Protein AF-A0AAU6WSE9-F1 (afdb_monomer_lite)

InterPro domains:
  IPR024294 Protein of unknown function DUF3810 [PF12725] (6-153)

Radius of gyration: 23.63 Å; chains: 1; bounding box: 55×32×64 Å

Sequence (165 aa):
MISFFERFFEFQKKIHQSVFAWTPFSIGDLLYLLTGIFLLYYSMILFKKNKRHSSLLSILIGINIFYFLYQVFWGMLYFQVPIIKKLATQEEPTIEKAKILAQEYLEKCKKTRKLVKEDRNGIFIITDLQALQREILLQQTRLPKNISGKKFLKSTLLNPAFLKK

Structure (mmCIF, N/CA/C/O backbone):
data_AF-A0AAU6WSE9-F1
#
_entry.id   AF-A0AAU6WSE9-F1
#
loop_
_atom_site.group_PDB
_atom_site.id
_atom_site.type_symbol
_atom_site.label_atom_id
_atom_site.label_alt_id
_atom_site.label_comp_id
_atom_site.label_asym_id
_atom_site.label_entity_id
_atom_site.label_seq_id
_atom_site.pdbx_PDB_ins_code
_atom_site.Cartn_x
_atom_site.Cartn_y
_atom_site.Cartn_z
_atom_site.occupancy
_atom_site.B_iso_or_equiv
_atom_site.auth_seq_id
_atom_site.auth_comp_id
_atom_site.auth_asym_id
_atom_site.auth_atom_id
_atom_site.pdbx_PDB_model_num
ATOM 1 N N . MET A 1 1 ? 15.994 -4.731 18.581 1.00 56.62 1 MET A N 1
ATOM 2 C CA . MET A 1 1 ? 14.614 -4.196 18.659 1.00 56.62 1 MET A CA 1
ATOM 3 C C . MET A 1 1 ? 13.996 -4.006 17.268 1.00 56.62 1 MET A C 1
ATOM 5 O O . MET A 1 1 ? 12.936 -4.559 17.025 1.00 56.62 1 MET A O 1
ATOM 9 N N . ILE A 1 2 ? 14.673 -3.340 16.321 1.00 68.38 2 ILE A N 1
ATOM 10 C CA . ILE A 1 2 ? 14.160 -3.091 14.951 1.00 68.38 2 ILE A CA 1
ATOM 11 C C . ILE A 1 2 ? 13.952 -4.382 14.128 1.00 68.38 2 ILE A C 1
ATOM 13 O O . ILE A 1 2 ? 12.945 -4.526 13.441 1.00 68.38 2 ILE A O 1
ATOM 17 N N . SER A 1 3 ? 14.844 -5.370 14.265 1.00 78.75 3 SER A N 1
ATOM 18 C CA . SER A 1 3 ? 14.754 -6.655 13.546 1.00 78.75 3 SER A CA 1
ATOM 19 C C . SER A 1 3 ? 13.538 -7.509 13.926 1.00 78.75 3 SER A C 1
ATOM 21 O O . SER A 1 3 ? 13.076 -8.317 13.122 1.00 78.75 3 SER A O 1
ATOM 23 N N . PHE A 1 4 ? 13.004 -7.342 15.139 1.00 85.62 4 PHE A N 1
ATOM 24 C CA . PHE A 1 4 ? 11.784 -8.027 15.567 1.00 85.62 4 PHE A CA 1
ATOM 25 C C . PHE A 1 4 ? 10.570 -7.501 14.796 1.00 85.62 4 PHE A C 1
ATOM 27 O O . PHE A 1 4 ? 9.834 -8.292 14.210 1.00 85.62 4 PHE A O 1
ATOM 34 N N . PHE A 1 5 ? 10.405 -6.176 14.739 1.00 84.00 5 PHE A N 1
ATOM 35 C CA . PHE A 1 5 ? 9.303 -5.540 14.014 1.00 84.00 5 PHE A CA 1
ATOM 36 C C . PHE A 1 5 ? 9.360 -5.821 12.515 1.00 84.00 5 PHE A C 1
ATOM 38 O O . PHE A 1 5 ? 8.321 -6.057 11.907 1.00 84.00 5 PHE A O 1
ATOM 45 N N . GLU A 1 6 ? 10.556 -5.881 11.928 1.00 82.88 6 GLU A N 1
ATOM 46 C CA . GLU A 1 6 ? 10.721 -6.272 10.526 1.00 82.88 6 GLU A CA 1
ATOM 47 C C . GLU A 1 6 ? 10.252 -7.715 10.271 1.00 82.88 6 GLU A C 1
ATOM 49 O O . GLU A 1 6 ? 9.498 -7.976 9.330 1.00 82.88 6 GLU A O 1
ATOM 54 N N . ARG A 1 7 ? 10.645 -8.665 11.131 1.00 85.38 7 ARG A N 1
ATOM 55 C CA . ARG A 1 7 ? 10.200 -10.065 11.025 1.00 85.38 7 ARG A CA 1
ATOM 56 C C . ARG A 1 7 ? 8.695 -10.198 11.229 1.00 85.38 7 ARG A C 1
ATOM 58 O O . ARG A 1 7 ? 8.042 -10.926 10.482 1.00 85.38 7 ARG A O 1
ATOM 65 N N . PHE A 1 8 ? 8.152 -9.490 12.215 1.00 88.12 8 PHE A N 1
ATOM 66 C CA . PHE A 1 8 ? 6.719 -9.461 12.479 1.00 88.12 8 PHE A CA 1
ATOM 67 C C . PHE A 1 8 ? 5.948 -8.875 11.291 1.00 88.12 8 PHE A C 1
ATOM 69 O O . PHE A 1 8 ? 4.966 -9.472 10.859 1.00 88.12 8 PHE A O 1
ATOM 76 N N . PHE A 1 9 ? 6.436 -7.780 10.700 1.00 86.81 9 PHE A N 1
ATOM 77 C CA . PHE A 1 9 ? 5.864 -7.187 9.493 1.00 86.81 9 PHE A CA 1
ATOM 78 C C . PHE A 1 9 ? 5.826 -8.184 8.328 1.00 86.81 9 PHE A C 1
ATOM 80 O O . PHE A 1 9 ? 4.778 -8.381 7.717 1.00 86.81 9 PHE A O 1
ATOM 87 N N . GLU A 1 10 ? 6.937 -8.863 8.023 1.00 84.94 10 GLU A N 1
ATOM 88 C CA . GLU A 1 10 ? 6.959 -9.832 6.919 1.00 84.94 10 GLU A CA 1
ATOM 89 C C . GLU A 1 10 ? 6.068 -11.059 7.186 1.00 84.94 10 GLU A C 1
ATOM 91 O O . GLU A 1 10 ? 5.494 -11.618 6.248 1.00 84.94 10 GLU A O 1
ATOM 96 N N . PHE A 1 11 ? 5.898 -11.470 8.446 1.00 88.69 11 PHE A N 1
ATOM 97 C CA . PHE A 1 11 ? 4.935 -12.507 8.824 1.00 88.69 11 PHE A CA 1
ATOM 98 C C . PHE A 1 11 ? 3.484 -12.037 8.638 1.00 88.69 11 PHE A C 1
ATOM 100 O O . PHE A 1 11 ? 2.709 -12.680 7.928 1.00 88.69 11 PHE A O 1
ATOM 107 N N . GLN A 1 12 ? 3.136 -10.885 9.210 1.00 89.38 12 GLN A N 1
ATOM 108 C CA . GLN A 1 12 ? 1.806 -10.284 9.124 1.00 89.38 12 GLN A CA 1
ATOM 109 C C . GLN A 1 12 ? 1.397 -10.023 7.670 1.00 89.38 12 GLN A C 1
ATOM 111 O O . GLN A 1 12 ? 0.289 -10.364 7.264 1.00 89.38 12 GLN A O 1
ATOM 116 N N . LYS A 1 13 ? 2.314 -9.512 6.849 1.00 85.69 13 LYS A N 1
ATOM 117 C CA . LYS A 1 13 ? 2.117 -9.305 5.412 1.00 85.69 13 LYS A CA 1
ATOM 118 C C . LYS A 1 13 ? 1.786 -10.593 4.662 1.00 85.69 13 LYS A C 1
ATOM 120 O O . LYS A 1 13 ? 0.910 -10.568 3.803 1.00 85.69 13 LYS A O 1
ATOM 125 N N . LYS A 1 14 ? 2.444 -11.718 4.972 1.00 85.56 14 LYS A N 1
ATOM 126 C CA . LYS A 1 14 ? 2.116 -13.018 4.355 1.00 85.56 14 LYS A CA 1
ATOM 127 C C . LYS A 1 14 ? 0.694 -13.452 4.695 1.00 85.56 14 LYS A C 1
ATOM 129 O O . LYS A 1 14 ? -0.022 -13.898 3.803 1.00 85.56 14 LYS A O 1
ATOM 134 N N . ILE A 1 15 ? 0.278 -13.282 5.951 1.00 89.50 15 ILE A N 1
ATOM 135 C CA . ILE A 1 15 ? -1.092 -13.585 6.383 1.00 89.50 15 ILE A CA 1
ATOM 136 C C . ILE A 1 15 ? -2.085 -12.667 5.670 1.00 89.50 15 ILE A C 1
ATOM 138 O O . ILE A 1 15 ? -3.017 -13.161 5.045 1.00 89.50 15 ILE A O 1
ATOM 142 N N . HIS A 1 16 ? -1.853 -11.352 5.678 1.00 87.56 16 HIS A N 1
ATOM 143 C CA . HIS A 1 16 ? -2.707 -10.389 4.982 1.00 87.56 16 HIS A CA 1
ATOM 144 C C . HIS A 1 16 ? -2.864 -10.720 3.501 1.00 87.56 16 HIS A C 1
ATOM 146 O O . HIS A 1 16 ? -3.982 -10.761 3.003 1.00 87.56 16 HIS A O 1
ATOM 152 N N . GLN A 1 17 ? -1.771 -11.010 2.798 1.00 84.62 17 GLN A N 1
ATOM 153 C CA . GLN A 1 17 ? -1.843 -11.407 1.394 1.00 84.62 17 GLN A CA 1
ATOM 154 C C . GLN A 1 17 ? -2.613 -12.718 1.221 1.00 84.62 17 GLN A C 1
ATOM 156 O O . GLN A 1 17 ? -3.439 -12.819 0.324 1.00 84.62 17 GLN A O 1
ATOM 161 N N . SER A 1 18 ? -2.407 -13.708 2.089 1.00 85.38 18 SER A N 1
ATOM 162 C CA . SER A 1 18 ? -3.124 -14.981 1.988 1.00 85.38 18 SER A CA 1
ATOM 163 C C . SER A 1 18 ? -4.632 -14.839 2.210 1.00 85.38 18 SER A C 1
ATOM 165 O O . SER A 1 18 ? -5.401 -15.516 1.537 1.00 85.38 18 SER A O 1
ATOM 167 N N . VAL A 1 19 ? -5.057 -13.993 3.152 1.00 87.62 19 VAL A N 1
ATOM 168 C CA . VAL A 1 19 ? -6.473 -13.850 3.531 1.00 87.62 19 VAL A CA 1
ATOM 169 C C . VAL A 1 19 ? -7.196 -12.834 2.643 1.00 87.62 19 VAL A C 1
ATOM 171 O O . VAL A 1 19 ? -8.379 -13.004 2.362 1.00 87.62 19 VAL A O 1
ATOM 174 N N . PHE A 1 20 ? -6.504 -11.790 2.176 1.00 84.81 20 PHE A N 1
ATOM 175 C CA . PHE A 1 20 ? -7.125 -10.632 1.525 1.00 84.81 20 PHE A CA 1
ATOM 176 C C . PHE A 1 20 ? -6.751 -10.446 0.047 1.00 84.81 20 PHE A C 1
ATOM 178 O O . PHE A 1 20 ? -7.366 -9.624 -0.620 1.00 84.81 20 PHE A O 1
ATOM 185 N N . ALA A 1 21 ? -5.807 -11.203 -0.531 1.00 79.56 21 ALA A N 1
ATOM 186 C CA . ALA A 1 21 ? -5.450 -11.015 -1.950 1.00 79.56 21 ALA A CA 1
ATOM 187 C C . ALA A 1 21 ? -6.555 -11.420 -2.940 1.00 79.56 21 ALA A C 1
ATOM 189 O O . ALA A 1 21 ? -6.486 -11.048 -4.108 1.00 79.56 21 ALA A O 1
ATOM 190 N N . TRP A 1 22 ? -7.548 -12.197 -2.502 1.00 81.12 22 TRP A N 1
ATOM 191 C CA . TRP A 1 22 ? -8.679 -12.595 -3.343 1.00 81.12 22 TRP A CA 1
ATOM 192 C C . TRP A 1 22 ? -9.719 -11.481 -3.520 1.00 81.12 22 TRP A C 1
ATOM 194 O O . TRP A 1 22 ? -10.484 -11.515 -4.482 1.00 81.12 22 TRP A O 1
ATOM 204 N N . THR A 1 23 ? -9.758 -10.492 -2.619 1.00 82.19 23 THR A N 1
ATOM 205 C CA . THR A 1 23 ? -10.731 -9.401 -2.696 1.00 82.19 23 THR A CA 1
ATOM 206 C C . THR A 1 23 ? -10.216 -8.264 -3.578 1.00 82.19 23 THR A C 1
ATOM 208 O O . THR A 1 23 ? -9.065 -7.855 -3.434 1.00 82.19 23 THR A O 1
ATOM 211 N N . PRO A 1 24 ? -11.060 -7.682 -4.451 1.00 81.12 24 PRO A N 1
ATOM 212 C CA . PRO A 1 24 ? -10.652 -6.589 -5.334 1.00 81.12 24 PRO A CA 1
ATOM 213 C C . PRO A 1 24 ? -10.568 -5.224 -4.628 1.00 81.12 24 PRO A C 1
ATOM 215 O O . PRO A 1 24 ? -10.181 -4.243 -5.257 1.00 81.12 24 PRO A O 1
ATOM 218 N N . PHE A 1 25 ? -10.941 -5.146 -3.347 1.00 82.50 25 PHE A N 1
ATOM 219 C CA . PHE A 1 25 ? -10.950 -3.925 -2.541 1.00 82.50 25 PHE A CA 1
ATOM 220 C C . PHE A 1 25 ? -10.138 -4.099 -1.249 1.00 82.50 25 PHE A C 1
ATOM 222 O O . PHE A 1 25 ? -9.890 -5.217 -0.796 1.00 82.50 25 PHE A O 1
ATOM 229 N N . SER A 1 26 ? -9.722 -2.979 -0.653 1.00 86.94 26 SER A N 1
ATOM 230 C CA . SER A 1 26 ? -8.956 -2.947 0.597 1.00 86.94 26 SER A CA 1
ATOM 231 C C . SER A 1 26 ? -9.862 -3.198 1.805 1.00 86.94 26 SER A C 1
ATOM 233 O O . SER A 1 26 ? -10.761 -2.414 2.105 1.00 86.94 26 SER A O 1
ATOM 235 N N . ILE A 1 27 ? -9.609 -4.283 2.536 1.00 89.88 27 ILE A N 1
ATOM 236 C CA . ILE A 1 27 ? -10.362 -4.615 3.758 1.00 89.88 27 ILE A CA 1
ATOM 237 C C . ILE A 1 27 ? -10.037 -3.654 4.906 1.00 89.88 27 ILE A C 1
ATOM 239 O O . ILE A 1 27 ? -10.912 -3.364 5.719 1.00 89.88 27 ILE A O 1
ATOM 243 N N . GLY A 1 28 ? -8.821 -3.100 4.942 1.00 90.88 28 GLY A N 1
ATOM 244 C CA . GLY A 1 28 ? -8.461 -2.062 5.910 1.00 90.88 28 GLY A CA 1
ATOM 245 C C . GLY A 1 28 ? -9.366 -0.836 5.784 1.00 90.88 28 GLY A C 1
ATOM 246 O O . GLY A 1 28 ? -9.899 -0.370 6.786 1.00 90.88 28 GLY A O 1
ATOM 247 N N . ASP A 1 29 ? -9.631 -0.388 4.555 1.00 91.88 29 ASP A N 1
ATOM 248 C CA . ASP A 1 29 ? -10.473 0.788 4.302 1.00 91.88 29 ASP A CA 1
ATOM 249 C C . ASP A 1 29 ? -11.924 0.546 4.735 1.00 91.88 29 ASP A C 1
ATOM 251 O O . ASP A 1 29 ? -12.554 1.422 5.328 1.00 91.88 29 ASP A O 1
ATOM 255 N N . LEU A 1 30 ? -12.438 -0.670 4.516 1.00 93.94 30 LEU A N 1
ATOM 256 C CA . LEU A 1 30 ? -13.763 -1.067 4.993 1.00 93.94 30 LEU A CA 1
ATOM 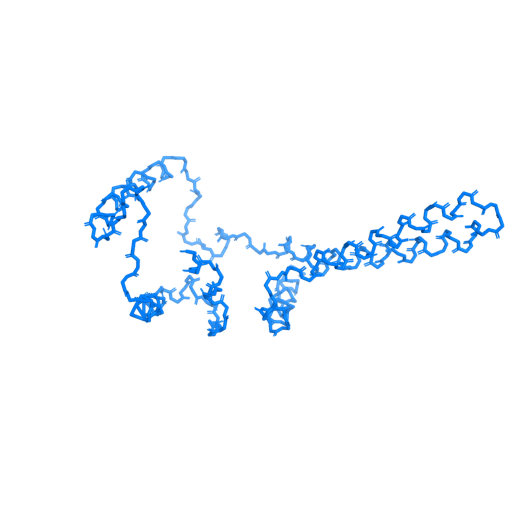257 C C . LEU A 1 30 ? -13.842 -1.041 6.527 1.00 93.94 30 LEU A C 1
ATOM 259 O O . LEU A 1 30 ? -14.802 -0.517 7.090 1.00 93.94 30 LEU A O 1
ATOM 263 N N . LEU A 1 31 ? -12.828 -1.574 7.213 1.00 94.62 31 LEU A N 1
ATOM 264 C CA . LEU A 1 31 ? -12.771 -1.573 8.676 1.00 94.62 31 LEU A CA 1
ATOM 265 C C . LEU A 1 31 ? -12.627 -0.153 9.244 1.00 94.62 31 LEU A C 1
ATOM 267 O O . LEU A 1 31 ? -13.262 0.169 10.254 1.00 94.62 31 LEU A O 1
ATOM 271 N N . TYR A 1 32 ? -11.855 0.715 8.586 1.00 94.00 32 TYR A N 1
ATOM 272 C CA . TYR A 1 32 ? -11.760 2.129 8.949 1.00 94.00 32 TYR A CA 1
ATOM 273 C C . TYR A 1 32 ? -13.090 2.853 8.776 1.00 94.00 32 TYR A C 1
ATOM 275 O O . TYR A 1 32 ? -13.486 3.600 9.669 1.00 94.00 32 TYR A O 1
ATOM 283 N N . LEU A 1 33 ? -13.811 2.590 7.684 1.00 95.88 33 LEU A N 1
ATOM 284 C CA . LEU A 1 33 ? -15.131 3.165 7.454 1.00 95.88 33 LEU A CA 1
ATOM 285 C C . LEU A 1 33 ? -16.130 2.723 8.531 1.00 95.88 33 LEU A C 1
ATOM 287 O O . LEU A 1 33 ? -16.802 3.565 9.122 1.00 95.88 33 LEU A O 1
ATOM 291 N N . LEU A 1 34 ? -16.192 1.423 8.836 1.00 96.44 34 LEU A N 1
ATOM 292 C CA . LEU A 1 34 ? -17.082 0.881 9.870 1.00 96.44 34 LEU A CA 1
ATOM 293 C C . LEU A 1 34 ? -16.784 1.478 11.251 1.00 96.44 34 LEU A C 1
ATOM 295 O O . LEU A 1 34 ? -17.699 1.909 11.954 1.00 96.44 34 LEU A O 1
ATOM 299 N N . THR A 1 35 ? -15.505 1.555 11.623 1.00 96.12 35 THR A N 1
ATOM 300 C CA . THR A 1 35 ? -15.096 2.122 12.916 1.00 96.12 35 THR A CA 1
ATOM 301 C C . THR A 1 35 ? -15.337 3.633 12.964 1.00 96.12 35 THR A C 1
ATOM 303 O O . THR A 1 35 ? -15.757 4.159 13.993 1.00 96.12 35 THR A O 1
ATOM 306 N N . GLY A 1 36 ? -15.154 4.335 11.843 1.00 95.88 36 GLY A N 1
ATOM 307 C CA . GLY A 1 36 ? -15.494 5.750 11.704 1.00 95.88 36 GLY A CA 1
ATOM 308 C C . GLY A 1 36 ? -16.990 6.014 11.885 1.00 95.88 36 GLY A C 1
ATOM 309 O O . GLY A 1 36 ? -17.364 6.889 12.662 1.00 95.88 36 GLY A O 1
ATOM 310 N N . ILE A 1 37 ? -17.855 5.218 11.245 1.00 96.75 37 ILE A N 1
ATOM 311 C CA . ILE A 1 37 ? -19.316 5.305 11.413 1.00 96.75 37 ILE A CA 1
ATOM 312 C C . ILE A 1 37 ? -19.708 5.042 12.871 1.00 96.75 37 ILE A C 1
ATOM 314 O O . ILE A 1 37 ? -20.506 5.792 13.433 1.00 96.75 37 ILE A O 1
ATOM 318 N N . PHE A 1 38 ? -19.122 4.022 13.503 1.00 96.06 38 PHE A N 1
ATOM 319 C CA . PHE A 1 38 ? -19.336 3.729 14.921 1.00 96.06 38 PHE A CA 1
ATOM 320 C C . PHE A 1 38 ? -18.973 4.935 15.802 1.00 96.06 38 PHE A C 1
ATOM 322 O O . PHE A 1 38 ? -19.788 5.383 16.609 1.00 96.06 38 PHE A O 1
ATOM 329 N N . LEU A 1 39 ? -17.786 5.517 15.614 1.00 95.88 39 LEU A N 1
ATOM 330 C CA . LEU A 1 39 ? -17.343 6.686 16.375 1.00 95.88 39 LEU A CA 1
ATOM 331 C C . LEU A 1 39 ? -18.251 7.901 16.154 1.00 95.88 39 LEU A C 1
ATOM 333 O O . LEU A 1 39 ? -18.613 8.573 17.120 1.00 95.88 39 LEU A O 1
ATOM 337 N N . LEU A 1 40 ? -18.672 8.156 14.913 1.00 95.88 40 LEU A N 1
ATOM 338 C CA . LEU A 1 40 ? -19.602 9.239 14.591 1.00 95.88 40 LEU A CA 1
ATOM 339 C C . LEU A 1 40 ? -20.964 9.037 15.261 1.00 95.88 40 LEU A C 1
ATOM 341 O O . LEU A 1 40 ? -21.501 9.971 15.854 1.00 95.88 40 LEU A O 1
ATOM 345 N N . TYR A 1 41 ? -21.504 7.819 15.222 1.00 94.81 41 TYR A N 1
ATOM 346 C CA . TYR A 1 41 ? -22.775 7.482 15.857 1.00 94.81 41 TYR A CA 1
ATOM 347 C C . TYR A 1 41 ? -22.746 7.744 17.368 1.00 94.81 41 TYR A C 1
ATOM 349 O O . TYR A 1 41 ? -23.608 8.452 17.895 1.00 94.81 41 TYR A O 1
ATOM 357 N N . TYR A 1 42 ? -21.728 7.244 18.075 1.00 93.25 42 TYR A N 1
ATOM 358 C CA . TYR A 1 42 ? -21.615 7.474 19.517 1.00 93.25 42 TYR A CA 1
ATOM 359 C C . TYR A 1 42 ? -21.261 8.923 19.860 1.00 93.25 42 TYR A C 1
ATOM 361 O O . TYR A 1 42 ? -21.719 9.418 20.889 1.00 93.25 42 TYR A O 1
ATOM 369 N N . SER A 1 43 ? -20.537 9.631 18.990 1.00 92.38 43 SER A N 1
ATOM 370 C CA . SER A 1 43 ? -20.302 11.072 19.126 1.00 92.38 43 SER A CA 1
ATOM 371 C C . SER A 1 43 ? -21.612 11.866 19.061 1.00 92.38 43 SER A C 1
ATOM 373 O O . SER A 1 43 ? -21.852 12.736 19.893 1.00 92.38 43 SER A O 1
ATOM 375 N N . MET A 1 44 ? -22.539 11.508 18.166 1.00 92.38 44 MET A N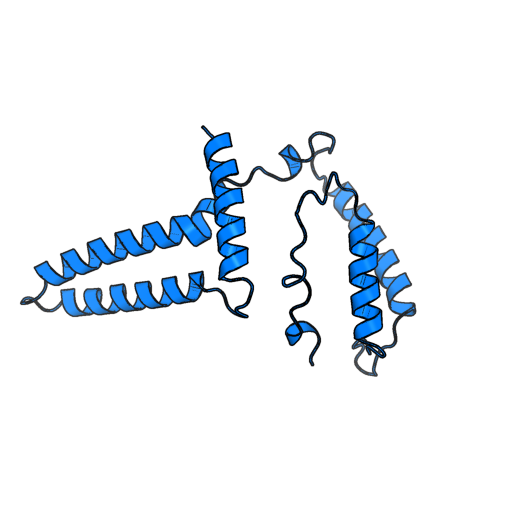 1
ATOM 376 C CA . MET A 1 44 ? -23.870 12.130 18.131 1.00 92.38 44 MET A CA 1
ATOM 377 C C . MET A 1 44 ? -24.699 11.814 19.388 1.00 92.38 44 MET A C 1
ATOM 379 O O . MET A 1 44 ? -25.402 12.681 19.911 1.00 92.38 44 MET A O 1
ATOM 383 N N . ILE A 1 45 ? -24.614 10.587 19.913 1.00 90.50 45 ILE A N 1
ATOM 384 C CA . ILE A 1 45 ? -25.346 10.184 21.129 1.00 90.50 45 ILE A CA 1
ATOM 385 C C . ILE A 1 45 ? -24.749 10.813 22.387 1.00 90.50 45 ILE A C 1
ATOM 387 O O . ILE A 1 45 ? -25.480 11.047 23.350 1.00 90.50 45 ILE A O 1
ATOM 391 N N . LEU A 1 46 ? -23.463 11.162 22.369 1.00 89.25 46 LEU A N 1
ATOM 392 C CA . LEU A 1 46 ? -22.780 11.814 23.480 1.00 89.25 46 LEU A CA 1
ATOM 393 C C . LEU A 1 46 ? -23.473 13.113 23.922 1.00 89.25 46 LEU A C 1
ATOM 395 O O . LEU A 1 46 ? -23.509 13.414 25.117 1.00 89.25 46 LEU A O 1
ATOM 399 N N . PHE A 1 47 ? -24.074 13.846 22.981 1.00 86.88 47 PHE A N 1
ATOM 400 C CA . PHE A 1 47 ? -24.820 15.075 23.260 1.00 86.88 47 PHE A CA 1
ATOM 401 C C . PHE A 1 47 ? -26.143 14.834 24.010 1.00 86.88 47 PHE A C 1
ATOM 403 O O . PHE A 1 47 ? -26.696 15.760 24.606 1.00 86.88 47 PHE A O 1
ATOM 410 N N . LYS A 1 48 ? -26.652 13.594 24.058 1.00 86.62 48 LYS A N 1
ATOM 411 C CA . LYS A 1 48 ? -27.832 13.234 24.857 1.00 86.62 48 LYS A CA 1
ATOM 412 C C . LYS A 1 48 ? -27.419 12.987 26.311 1.00 86.62 48 LYS A C 1
ATOM 414 O O . LYS A 1 48 ? -26.824 11.956 26.629 1.00 86.62 48 LYS A O 1
ATOM 419 N N . LYS A 1 49 ? -27.808 13.897 27.219 1.00 77.88 49 LYS A N 1
ATOM 420 C CA . LYS A 1 49 ? -27.450 13.869 28.657 1.00 77.88 49 LYS A CA 1
ATOM 421 C C . LYS A 1 49 ? -27.631 12.493 29.320 1.00 77.88 49 LYS A C 1
ATOM 423 O O . LYS A 1 49 ? -26.731 12.051 30.026 1.00 77.88 49 LYS A O 1
ATOM 428 N N . ASN A 1 50 ? -28.716 11.776 29.018 1.00 82.81 50 ASN A N 1
ATOM 429 C CA . ASN A 1 50 ? -29.032 10.482 29.645 1.00 82.81 50 ASN A CA 1
ATOM 430 C C . ASN A 1 50 ? -28.105 9.326 29.228 1.00 82.81 50 ASN A C 1
ATOM 432 O O . ASN A 1 50 ? -28.088 8.295 29.889 1.00 82.81 50 ASN A O 1
ATOM 436 N N . LYS A 1 51 ? -27.343 9.464 28.133 1.00 85.19 51 LYS A N 1
ATOM 437 C CA . LYS A 1 51 ? -26.450 8.409 27.618 1.00 85.19 51 LYS A CA 1
ATOM 438 C C . LYS A 1 51 ? -24.981 8.829 27.565 1.00 85.19 51 LYS A C 1
ATOM 440 O O . LYS A 1 51 ? -24.161 8.096 27.012 1.00 85.19 51 LYS A O 1
ATOM 445 N N . ARG A 1 52 ? -24.625 9.977 28.153 1.00 85.25 52 ARG A N 1
ATOM 446 C CA . ARG A 1 52 ? -23.288 10.576 28.032 1.00 85.25 52 ARG A CA 1
ATOM 447 C C . ARG A 1 52 ? -22.173 9.647 28.519 1.00 85.25 52 ARG A C 1
ATOM 449 O O . ARG A 1 52 ? -21.232 9.405 27.775 1.00 85.25 52 ARG A O 1
ATOM 456 N N . HIS A 1 53 ? -22.299 9.083 29.721 1.00 88.00 53 HIS A N 1
ATOM 457 C CA . HIS A 1 53 ? -21.266 8.211 30.298 1.00 88.00 53 HIS A CA 1
ATOM 458 C C . HIS A 1 53 ? -21.043 6.938 29.466 1.00 88.00 53 HIS A C 1
ATOM 460 O O . HIS A 1 53 ? -19.916 6.621 29.097 1.00 88.00 53 HIS A O 1
ATOM 466 N N . SER A 1 54 ? -22.128 6.248 29.097 1.00 89.88 54 SER A N 1
ATOM 467 C CA . SER A 1 54 ? -22.047 5.061 28.238 1.00 89.88 54 SER A CA 1
ATOM 468 C C . SER A 1 54 ? -21.450 5.387 26.869 1.00 89.88 54 SER A C 1
ATOM 470 O O . SER A 1 54 ? -20.661 4.603 26.356 1.00 89.88 54 SER A O 1
ATOM 472 N N . SER A 1 55 ? -21.793 6.541 26.290 1.00 90.56 55 SER A N 1
ATOM 473 C CA . SER A 1 55 ? -21.281 6.948 24.976 1.00 90.56 55 SER A CA 1
ATOM 474 C C . SER A 1 55 ? -19.794 7.289 25.022 1.00 90.56 55 SER A C 1
ATOM 476 O O . SER A 1 55 ? -19.072 6.916 24.106 1.00 90.56 55 SER A O 1
ATOM 478 N N . LEU A 1 56 ? -19.312 7.927 26.097 1.00 93.00 56 LEU A N 1
ATOM 479 C CA . LEU A 1 56 ? -17.879 8.179 26.296 1.00 93.00 56 LEU A CA 1
ATOM 480 C C . LEU A 1 56 ? -17.074 6.881 26.351 1.00 93.00 56 LEU A C 1
ATOM 482 O O . LEU A 1 56 ? -16.051 6.777 25.678 1.00 93.00 56 LEU A O 1
ATOM 486 N N . LEU A 1 57 ? -17.547 5.886 27.108 1.00 94.00 57 LEU A N 1
ATOM 487 C CA . LEU A 1 57 ? -16.892 4.579 27.173 1.00 94.00 57 LEU A CA 1
ATOM 488 C C . LEU A 1 57 ? -16.870 3.898 25.801 1.00 94.00 57 LEU A C 1
ATOM 490 O O . LEU A 1 57 ? -15.820 3.421 25.376 1.00 94.00 57 LEU A O 1
ATOM 494 N N . SER A 1 58 ? -17.990 3.908 25.072 1.00 94.19 58 SER A N 1
ATOM 495 C CA . SER A 1 58 ? -18.051 3.356 23.715 1.00 94.19 58 SER A CA 1
ATOM 496 C C . SER A 1 58 ? -17.096 4.066 22.754 1.00 94.19 58 SER A C 1
ATOM 498 O O . SER A 1 58 ? -16.409 3.395 21.991 1.00 94.19 58 SER A O 1
ATOM 500 N N . ILE A 1 59 ? -16.990 5.398 22.815 1.00 95.00 59 ILE A N 1
ATOM 501 C CA . ILE A 1 59 ? -16.034 6.169 22.006 1.00 95.00 59 ILE A CA 1
ATOM 502 C C . ILE A 1 59 ? -14.597 5.782 22.357 1.00 95.00 59 ILE A C 1
ATOM 504 O O . ILE A 1 59 ? -13.806 5.534 21.454 1.00 95.00 59 ILE A O 1
ATOM 508 N N . LEU A 1 60 ? -14.255 5.685 23.644 1.00 96.06 60 LEU A N 1
ATOM 509 C CA . LEU A 1 60 ? -12.904 5.321 24.077 1.00 96.06 60 LEU A CA 1
ATOM 510 C C . LEU A 1 60 ? -12.515 3.914 23.597 1.00 96.06 60 LEU A C 1
ATOM 512 O O . LEU A 1 60 ? -11.399 3.707 23.117 1.00 96.06 60 LEU A O 1
ATOM 516 N N . ILE A 1 61 ? -13.448 2.962 23.669 1.00 95.62 61 ILE A N 1
ATOM 517 C CA . ILE A 1 61 ? -13.277 1.615 23.111 1.00 95.62 61 ILE A CA 1
ATOM 518 C C . ILE A 1 61 ? -13.089 1.698 21.592 1.00 95.62 61 ILE A C 1
ATOM 520 O O . ILE A 1 61 ? -12.143 1.125 21.058 1.00 95.62 61 ILE A O 1
ATOM 524 N N . GLY A 1 62 ? -13.939 2.460 20.899 1.00 96.25 62 GLY A N 1
ATOM 525 C CA . GLY A 1 62 ? -13.853 2.656 19.454 1.00 96.25 62 GLY A CA 1
ATOM 526 C C . GLY A 1 62 ? -12.522 3.266 19.011 1.00 96.25 62 GLY A C 1
ATOM 527 O O . GLY A 1 62 ? -11.953 2.814 18.025 1.00 96.25 62 GLY A O 1
ATOM 528 N N . ILE A 1 63 ? -11.982 4.234 19.758 1.00 97.06 63 ILE A N 1
ATOM 529 C CA . ILE A 1 63 ? -10.673 4.846 19.487 1.00 97.06 63 ILE A CA 1
ATOM 530 C C . ILE A 1 63 ? -9.553 3.817 19.649 1.00 97.06 63 ILE A C 1
ATOM 532 O O . ILE A 1 63 ? -8.660 3.761 18.808 1.00 97.06 63 ILE A O 1
ATOM 536 N N . ASN A 1 64 ? -9.600 2.974 20.684 1.00 97.00 64 ASN A N 1
ATOM 537 C CA . ASN A 1 64 ? -8.611 1.908 20.869 1.00 97.00 64 ASN A CA 1
ATOM 538 C C . ASN A 1 64 ? -8.668 0.875 19.738 1.00 97.00 64 ASN A C 1
ATOM 540 O O . ASN A 1 64 ? -7.627 0.474 19.220 1.00 97.00 64 ASN A O 1
ATOM 544 N N . ILE A 1 65 ? -9.874 0.485 19.314 1.00 96.44 65 ILE A N 1
ATOM 545 C CA . ILE A 1 65 ? -10.063 -0.406 18.163 1.00 96.44 65 ILE A CA 1
ATOM 546 C C . ILE A 1 65 ? -9.524 0.256 16.892 1.00 96.44 65 ILE A C 1
ATOM 548 O O . ILE A 1 65 ? -8.769 -0.372 16.152 1.00 96.44 65 ILE A O 1
ATOM 552 N N . PHE A 1 66 ? -9.856 1.527 16.654 1.00 96.62 66 PHE A N 1
ATOM 553 C CA . PHE A 1 66 ? -9.366 2.282 15.505 1.00 96.62 66 PHE A CA 1
ATOM 554 C C . PHE A 1 66 ? -7.838 2.358 15.493 1.00 96.62 66 PHE A C 1
ATOM 556 O O . PHE A 1 66 ? -7.222 2.084 14.469 1.00 96.62 66 PHE A O 1
ATOM 563 N N . TYR A 1 67 ? -7.221 2.674 16.632 1.00 95.25 67 TYR A N 1
ATOM 564 C CA . TYR A 1 67 ? -5.770 2.724 16.781 1.00 95.25 67 TYR A CA 1
ATOM 565 C C . TYR A 1 67 ? -5.122 1.361 16.513 1.00 95.25 67 TYR A C 1
ATOM 567 O O . TYR A 1 67 ? -4.130 1.278 15.792 1.00 95.25 67 TYR A O 1
ATOM 575 N N . PHE A 1 68 ? -5.704 0.279 17.035 1.00 95.31 68 PHE A N 1
ATOM 576 C CA . PHE A 1 68 ? -5.224 -1.075 16.779 1.00 95.31 68 PHE A CA 1
ATOM 577 C C . PHE A 1 68 ? -5.308 -1.443 15.291 1.00 95.31 68 PHE A C 1
ATOM 579 O O . PHE A 1 68 ? -4.325 -1.910 14.714 1.00 95.31 68 PHE A O 1
ATOM 586 N N . LEU A 1 69 ? -6.453 -1.186 14.649 1.00 94.62 69 LEU A N 1
ATOM 587 C CA . LEU A 1 69 ? -6.632 -1.393 13.211 1.00 94.62 69 LEU A CA 1
ATOM 588 C C . LEU A 1 69 ? -5.628 -0.567 12.414 1.00 94.62 69 LEU A C 1
ATOM 590 O O . LEU A 1 69 ? -4.956 -1.102 11.533 1.00 94.62 69 LEU A O 1
ATOM 594 N N . TYR A 1 70 ? -5.483 0.710 12.766 1.00 94.19 70 TYR A N 1
ATOM 595 C CA . TYR A 1 70 ? -4.518 1.601 12.144 1.00 94.19 70 TYR A CA 1
ATOM 596 C C . TYR A 1 70 ? -3.116 1.017 12.228 1.00 94.19 70 TYR A C 1
ATOM 598 O O . TYR A 1 70 ? -2.437 0.912 11.211 1.00 94.19 70 TYR A O 1
ATOM 606 N N . GLN A 1 71 ? -2.703 0.559 13.409 1.00 91.38 71 GLN A N 1
ATOM 607 C CA . GLN A 1 71 ? -1.385 -0.022 13.599 1.00 91.38 71 GLN A CA 1
ATOM 608 C C . GLN A 1 71 ? -1.183 -1.264 12.724 1.00 91.38 71 GLN A C 1
ATOM 610 O O . GLN A 1 71 ? -0.170 -1.354 12.037 1.00 91.38 71 GLN A O 1
ATOM 615 N N . VAL A 1 72 ? -2.141 -2.196 12.701 1.00 89.88 72 VAL A N 1
ATOM 616 C CA . VAL A 1 72 ? -2.030 -3.464 11.958 1.00 89.88 72 VAL A CA 1
ATOM 617 C C . VAL A 1 72 ? -2.042 -3.257 10.440 1.00 89.88 72 VAL A C 1
ATOM 619 O O . VAL A 1 72 ? -1.244 -3.876 9.731 1.00 89.88 72 VAL A O 1
ATOM 622 N N . PHE A 1 73 ? -2.933 -2.413 9.919 1.00 88.94 73 PHE A N 1
ATOM 623 C CA . PHE A 1 73 ? -3.102 -2.232 8.474 1.00 88.94 73 PHE A CA 1
ATOM 624 C C . PHE A 1 73 ? -2.158 -1.180 7.885 1.00 88.94 73 PHE A C 1
ATOM 626 O O . PHE A 1 73 ? -1.681 -1.365 6.767 1.00 88.94 73 PHE A O 1
ATOM 633 N N . TRP A 1 74 ? -1.861 -0.111 8.625 1.00 88.62 74 TRP A N 1
ATOM 634 C CA . TRP A 1 74 ? -1.056 1.019 8.152 1.00 88.62 74 TRP A CA 1
ATOM 635 C C . TRP A 1 74 ? 0.227 1.233 8.954 1.00 88.62 74 TRP A C 1
ATOM 637 O O . TRP A 1 74 ? 1.304 1.307 8.369 1.00 88.62 74 TRP A O 1
ATOM 647 N N . GLY A 1 75 ? 0.149 1.301 10.283 1.00 89.31 75 GLY A N 1
ATOM 648 C CA . GLY A 1 75 ? 1.276 1.641 11.157 1.00 89.31 75 GLY A CA 1
ATOM 649 C C . GLY A 1 75 ? 2.471 0.698 11.008 1.00 89.31 75 GLY A C 1
ATOM 650 O O . GLY A 1 75 ? 3.624 1.121 11.081 1.00 89.31 75 GLY A O 1
ATOM 651 N N . MET A 1 76 ? 2.217 -0.572 10.695 1.00 85.19 76 MET A N 1
ATOM 652 C CA . MET A 1 76 ? 3.270 -1.549 10.449 1.00 85.19 76 MET A CA 1
ATOM 653 C C . MET A 1 76 ? 4.146 -1.227 9.216 1.00 85.19 76 MET A C 1
ATOM 655 O O . MET A 1 76 ? 5.287 -1.686 9.146 1.00 85.19 76 MET A O 1
ATOM 659 N N . LEU A 1 77 ? 3.668 -0.400 8.275 1.00 85.50 77 LEU A N 1
ATOM 660 C CA . LEU A 1 77 ? 4.420 0.029 7.090 1.00 85.50 77 LEU A CA 1
ATOM 661 C C . LEU A 1 77 ? 5.684 0.827 7.451 1.00 85.50 77 LEU A C 1
ATOM 663 O O . LEU A 1 77 ? 6.702 0.699 6.772 1.00 85.50 77 LEU A O 1
ATOM 667 N N . TYR A 1 78 ? 5.648 1.594 8.543 1.00 85.00 78 TYR A N 1
ATOM 668 C CA . TYR A 1 78 ? 6.763 2.442 8.979 1.00 85.00 78 TYR A CA 1
ATOM 669 C C . TYR A 1 78 ? 7.970 1.655 9.506 1.00 85.00 78 TYR A C 1
ATOM 671 O O . TYR A 1 78 ? 9.064 2.204 9.608 1.00 85.00 78 TYR A O 1
ATOM 679 N N . PHE A 1 79 ? 7.806 0.362 9.799 1.00 81.31 79 PHE A N 1
ATOM 680 C CA . PHE A 1 79 ? 8.909 -0.506 10.219 1.00 81.31 79 PHE A CA 1
ATOM 681 C C . PHE A 1 79 ? 9.648 -1.152 9.040 1.00 81.31 79 PHE A C 1
ATOM 683 O O . PHE A 1 79 ? 10.586 -1.923 9.251 1.00 81.31 79 PHE A O 1
ATOM 690 N N . GLN A 1 80 ? 9.253 -0.864 7.795 1.00 81.00 80 GLN A N 1
ATOM 691 C CA . GLN A 1 80 ? 9.988 -1.347 6.634 1.00 81.00 80 GLN A CA 1
ATOM 692 C C . GLN A 1 80 ? 11.362 -0.689 6.543 1.00 81.00 80 GLN A C 1
ATOM 694 O O . GLN A 1 80 ? 11.498 0.533 6.518 1.00 81.00 80 GLN A O 1
ATOM 699 N N . VAL A 1 81 ? 12.394 -1.520 6.407 1.00 78.81 81 VAL A N 1
ATOM 700 C CA . VAL A 1 81 ? 13.746 -1.028 6.152 1.00 78.81 81 VAL A CA 1
ATOM 701 C C . VAL A 1 81 ? 13.782 -0.301 4.797 1.00 78.81 81 VAL A C 1
ATOM 703 O O . VAL A 1 81 ? 13.351 -0.887 3.794 1.00 78.81 81 VAL A O 1
ATOM 706 N N . PRO A 1 82 ? 14.308 0.941 4.743 1.00 81.44 82 PRO A N 1
ATOM 707 C CA . PRO A 1 82 ? 14.480 1.687 3.502 1.00 81.44 82 PRO A CA 1
ATOM 708 C C . PRO A 1 82 ? 15.201 0.861 2.438 1.00 81.44 82 PRO A C 1
ATOM 710 O O . PRO A 1 82 ? 16.179 0.173 2.735 1.00 81.44 82 PRO A O 1
ATOM 713 N N . ILE A 1 83 ? 14.750 0.959 1.187 1.00 79.19 83 ILE A N 1
ATOM 714 C CA . ILE A 1 83 ? 15.287 0.160 0.073 1.00 79.19 83 ILE A CA 1
ATOM 715 C C . ILE A 1 83 ? 16.799 0.361 -0.086 1.00 79.19 83 ILE A C 1
ATOM 717 O O . ILE A 1 83 ? 17.510 -0.607 -0.329 1.00 79.19 83 ILE A O 1
ATOM 721 N N . ILE A 1 84 ? 17.307 1.574 0.142 1.00 81.62 84 ILE A N 1
ATOM 722 C CA . ILE A 1 84 ? 18.743 1.864 0.060 1.00 81.62 84 ILE A CA 1
ATOM 723 C C . ILE A 1 84 ? 19.574 1.059 1.070 1.00 81.62 84 ILE A C 1
ATOM 725 O O . ILE A 1 84 ? 20.641 0.563 0.737 1.00 81.62 84 ILE A O 1
ATOM 729 N N . LYS A 1 85 ? 19.038 0.810 2.273 1.00 78.56 85 LYS A N 1
ATOM 730 C CA . LYS A 1 85 ? 19.687 -0.054 3.273 1.00 78.56 85 LYS A CA 1
ATOM 731 C C . LYS A 1 85 ? 19.617 -1.534 2.888 1.00 78.56 85 LYS A C 1
ATOM 733 O O . LYS A 1 85 ? 20.470 -2.311 3.300 1.00 78.56 85 LYS A O 1
ATOM 738 N N . LYS A 1 86 ? 18.607 -1.929 2.102 1.00 75.06 86 LYS A N 1
ATOM 739 C CA . LYS A 1 86 ? 18.496 -3.285 1.535 1.00 75.06 86 LYS A CA 1
ATOM 740 C C . LYS A 1 86 ? 19.436 -3.492 0.344 1.00 75.06 86 LYS A C 1
ATOM 742 O O . LYS A 1 86 ? 19.836 -4.620 0.079 1.00 75.06 86 LYS A O 1
ATOM 747 N N . LEU A 1 87 ? 19.791 -2.418 -0.357 1.00 77.44 87 LEU A N 1
ATOM 748 C CA . LEU A 1 87 ? 20.689 -2.404 -1.506 1.00 77.44 87 LEU A CA 1
A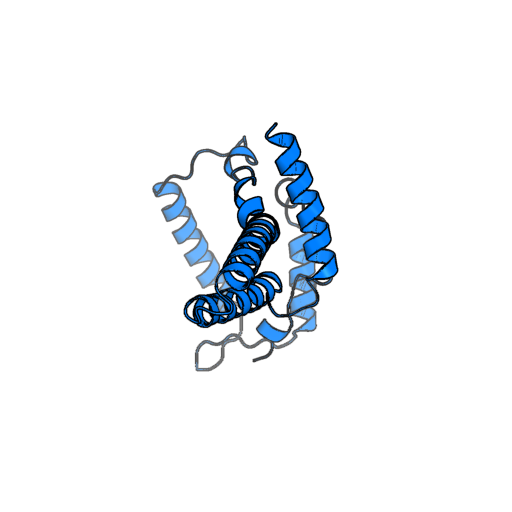TOM 749 C C . LEU A 1 87 ? 22.039 -1.795 -1.110 1.00 77.44 87 LEU A C 1
ATOM 751 O O . LEU A 1 87 ? 22.448 -0.787 -1.670 1.00 77.44 87 LEU A O 1
ATOM 755 N N . ALA A 1 88 ? 22.733 -2.412 -0.150 1.00 67.25 88 ALA A N 1
ATOM 756 C CA . ALA A 1 88 ? 23.945 -1.857 0.469 1.00 67.25 88 ALA A CA 1
ATOM 757 C C . ALA A 1 88 ? 25.091 -1.510 -0.510 1.00 67.25 88 ALA A C 1
ATOM 759 O O . ALA A 1 88 ? 25.997 -0.769 -0.151 1.00 67.25 88 ALA A O 1
ATOM 760 N N . THR A 1 89 ? 25.064 -2.036 -1.738 1.00 72.56 89 THR A N 1
ATOM 761 C CA . THR A 1 89 ? 26.049 -1.754 -2.799 1.00 72.56 89 THR A CA 1
ATOM 762 C C . THR A 1 89 ? 25.674 -0.544 -3.669 1.00 72.56 89 THR A C 1
ATOM 764 O O . THR A 1 89 ? 26.431 -0.181 -4.562 1.00 72.56 89 THR A O 1
ATOM 767 N N . GLN A 1 90 ? 24.495 0.055 -3.481 1.00 75.88 90 GLN A N 1
ATOM 768 C CA . GLN A 1 90 ? 23.992 1.140 -4.325 1.00 75.88 90 GLN A CA 1
ATOM 769 C C . GLN A 1 90 ? 24.241 2.502 -3.677 1.00 75.88 90 GLN A C 1
ATOM 771 O O . GLN A 1 90 ? 23.968 2.705 -2.496 1.00 75.88 90 GLN A O 1
ATOM 776 N N . GLU A 1 91 ? 24.734 3.438 -4.481 1.00 81.31 91 GLU A N 1
ATOM 777 C CA . GLU A 1 91 ? 24.908 4.834 -4.084 1.00 81.31 91 GLU A CA 1
ATOM 778 C C . GLU A 1 91 ? 23.560 5.539 -3.887 1.00 81.31 91 GLU A C 1
ATOM 780 O O . GLU A 1 91 ? 22.524 5.115 -4.413 1.00 81.31 91 GLU A O 1
ATOM 785 N N . GLU A 1 92 ? 23.580 6.657 -3.159 1.00 83.94 92 GLU A N 1
ATOM 786 C CA . GLU A 1 92 ? 22.400 7.502 -3.004 1.00 83.94 92 GLU A CA 1
ATOM 787 C C . GLU A 1 92 ? 21.876 7.998 -4.364 1.00 83.94 92 GLU A C 1
ATOM 789 O O . GLU A 1 92 ? 22.656 8.304 -5.276 1.00 83.94 92 GLU A O 1
ATOM 794 N N . PRO A 1 93 ? 20.543 8.058 -4.543 1.00 84.31 93 PRO A N 1
ATOM 795 C CA . PRO A 1 93 ? 19.953 8.489 -5.799 1.00 84.31 93 PRO A CA 1
ATOM 796 C C . PRO A 1 93 ? 20.243 9.974 -6.039 1.00 84.31 93 PRO A C 1
ATOM 798 O O . PRO A 1 93 ? 19.783 10.837 -5.295 1.00 84.31 93 PRO A O 1
ATOM 801 N N . THR A 1 94 ? 20.968 10.279 -7.116 1.00 93.25 94 THR A N 1
ATOM 802 C CA . THR A 1 94 ? 21.228 11.657 -7.548 1.00 93.25 94 THR A CA 1
ATOM 803 C C . THR A 1 94 ? 20.262 12.086 -8.649 1.00 93.25 94 THR A C 1
ATOM 805 O O . THR A 1 94 ? 19.793 11.277 -9.457 1.00 93.25 94 THR A O 1
ATOM 808 N N . ILE A 1 95 ? 19.987 13.391 -8.719 1.00 94.81 95 ILE A N 1
ATOM 809 C CA . ILE A 1 95 ? 19.117 13.974 -9.752 1.00 94.81 95 ILE A CA 1
ATOM 810 C C . ILE A 1 95 ? 19.678 13.729 -11.160 1.00 94.81 95 ILE A C 1
ATOM 812 O O . ILE A 1 95 ? 18.920 13.479 -12.093 1.00 94.81 95 ILE A O 1
ATOM 816 N N . GLU A 1 96 ? 21.000 13.760 -11.323 1.00 94.88 96 GLU A N 1
ATOM 817 C CA . GLU A 1 96 ? 21.656 13.505 -12.609 1.00 94.88 96 GLU A CA 1
ATOM 818 C C . GLU A 1 96 ? 21.429 12.071 -13.093 1.00 94.88 96 GLU A C 1
ATOM 820 O O . GLU A 1 96 ? 20.979 11.868 -14.222 1.00 94.88 96 GLU A O 1
ATOM 825 N N . LYS A 1 97 ? 21.631 11.073 -12.220 1.00 92.19 97 LYS A N 1
ATOM 826 C CA . LYS A 1 97 ? 21.339 9.667 -12.540 1.00 92.19 97 LYS A CA 1
ATOM 827 C C . LYS A 1 97 ? 19.863 9.466 -12.870 1.00 92.19 97 LYS A C 1
ATOM 829 O O . LYS A 1 97 ? 19.544 8.758 -13.822 1.00 92.19 97 LYS A O 1
ATOM 834 N N . ALA A 1 98 ? 18.964 10.119 -12.131 1.00 93.75 98 ALA A N 1
ATOM 835 C CA . ALA A 1 98 ? 17.533 10.066 -12.411 1.00 93.75 98 ALA A CA 1
ATOM 836 C C . ALA A 1 98 ? 17.194 10.632 -13.802 1.00 93.75 98 ALA A C 1
ATOM 838 O O . ALA A 1 98 ? 16.402 10.025 -14.519 1.00 93.75 98 ALA A O 1
ATOM 839 N N . LYS A 1 99 ? 17.820 11.744 -14.217 1.00 96.94 99 LYS A N 1
ATOM 840 C CA . LYS A 1 99 ? 17.641 12.326 -15.561 1.00 96.94 99 LYS A CA 1
ATOM 841 C C . LYS A 1 99 ? 18.140 11.393 -16.664 1.00 96.94 99 LYS A C 1
ATOM 843 O O . LYS A 1 99 ? 17.415 11.170 -17.630 1.00 96.94 99 LYS A O 1
ATOM 848 N N . ILE A 1 100 ? 19.333 10.818 -16.498 1.00 96.69 100 ILE A N 1
ATOM 849 C CA . ILE A 1 100 ? 19.911 9.868 -17.461 1.00 96.69 100 ILE A CA 1
ATOM 850 C C . ILE A 1 100 ? 18.991 8.653 -17.618 1.00 96.69 100 ILE A C 1
ATOM 852 O O . ILE A 1 100 ? 18.610 8.306 -18.735 1.00 96.69 100 ILE A O 1
ATOM 856 N N . LEU A 1 101 ? 18.564 8.055 -16.502 1.00 95.81 101 LEU A N 1
ATOM 857 C CA . LEU A 1 101 ? 17.649 6.913 -16.514 1.00 95.81 101 LEU A CA 1
ATOM 858 C C . LEU A 1 101 ? 16.293 7.267 -17.127 1.00 95.81 101 LEU A C 1
ATOM 860 O O . LEU A 1 101 ? 15.749 6.480 -17.895 1.00 95.81 101 LEU A O 1
ATOM 864 N N . ALA A 1 102 ? 15.744 8.446 -16.826 1.00 97.38 102 ALA A N 1
ATOM 865 C CA . ALA A 1 102 ? 14.483 8.893 -17.410 1.00 97.38 102 ALA A CA 1
ATOM 866 C C . ALA A 1 102 ? 14.576 8.998 -18.939 1.00 97.38 102 ALA A C 1
ATOM 868 O O . ALA A 1 102 ? 13.674 8.542 -19.641 1.00 97.38 102 ALA A O 1
ATOM 869 N N . GLN A 1 103 ? 15.679 9.543 -19.458 1.00 97.94 103 GLN A N 1
ATOM 870 C CA . GLN A 1 103 ? 15.917 9.634 -20.895 1.00 97.94 103 GLN A CA 1
ATOM 871 C C . GLN A 1 103 ? 16.108 8.248 -21.528 1.00 97.94 103 GLN A C 1
ATOM 873 O O . GLN A 1 103 ? 15.507 7.954 -22.560 1.00 97.94 103 GLN A O 1
ATOM 878 N N . GLU A 1 104 ? 16.878 7.365 -20.891 1.00 97.94 104 GLU A N 1
ATOM 879 C CA . GLU A 1 104 ? 17.072 5.992 -21.364 1.00 97.94 104 GLU A CA 1
ATOM 880 C C . GLU A 1 104 ? 15.749 5.211 -21.407 1.00 97.94 104 GLU A C 1
ATOM 882 O O . GLU A 1 104 ? 15.442 4.539 -22.397 1.00 97.94 104 GLU A O 1
ATOM 887 N N . TYR A 1 105 ? 14.929 5.322 -20.359 1.00 97.38 105 TYR A N 1
ATOM 888 C CA . TYR A 1 105 ? 13.615 4.689 -20.316 1.00 97.38 105 TYR A CA 1
ATOM 889 C C . TYR A 1 105 ? 12.653 5.286 -21.336 1.00 97.38 105 TYR A C 1
ATOM 891 O O . TYR A 1 105 ? 11.902 4.533 -21.951 1.00 97.38 105 TYR A O 1
ATOM 899 N N . LEU A 1 106 ? 12.699 6.598 -21.579 1.00 97.69 106 LEU A N 1
ATOM 900 C CA . LEU A 1 106 ? 11.902 7.228 -22.626 1.00 97.69 106 LEU A CA 1
ATOM 901 C C . LEU A 1 106 ? 12.235 6.646 -24.005 1.00 97.69 106 LEU A C 1
ATOM 903 O O . LEU A 1 106 ? 11.325 6.272 -24.746 1.00 97.69 106 LEU A O 1
ATOM 907 N N . GLU A 1 107 ? 13.518 6.516 -24.341 1.00 97.94 107 GLU A N 1
ATOM 908 C CA . GLU A 1 107 ? 13.936 5.948 -25.626 1.00 97.94 107 GLU A CA 1
ATOM 909 C C . GLU A 1 107 ? 13.591 4.459 -25.742 1.00 97.94 107 GLU A C 1
ATOM 911 O O . GLU A 1 107 ? 13.086 4.013 -26.778 1.00 97.94 107 GLU A O 1
ATOM 916 N N . LYS A 1 108 ? 13.753 3.689 -24.657 1.00 96.88 108 LYS A N 1
ATOM 917 C CA . LYS A 1 108 ? 13.282 2.297 -24.592 1.00 96.88 108 LYS A CA 1
ATOM 918 C C . LYS A 1 108 ? 11.776 2.205 -24.834 1.00 96.88 108 LYS A C 1
ATOM 920 O O . LYS A 1 108 ? 11.364 1.402 -25.667 1.00 96.88 108 LYS A O 1
ATOM 925 N N . CYS A 1 109 ? 10.975 3.048 -24.183 1.00 94.88 109 CYS A N 1
ATOM 926 C CA . CYS A 1 109 ? 9.525 3.109 -24.364 1.00 94.88 109 CYS A CA 1
ATOM 927 C C . CYS A 1 109 ? 9.140 3.475 -25.801 1.00 94.88 109 CYS A C 1
ATOM 929 O O . CYS A 1 109 ? 8.293 2.809 -26.387 1.00 94.88 109 CYS A O 1
ATOM 931 N N . LYS A 1 110 ? 9.774 4.485 -26.412 1.00 94.94 110 LYS A N 1
ATOM 932 C CA . LYS A 1 110 ? 9.532 4.840 -27.823 1.00 94.94 110 LYS A CA 1
ATOM 933 C C . LYS A 1 110 ? 9.840 3.674 -28.758 1.00 94.94 110 LYS A C 1
ATOM 935 O O . LYS A 1 110 ? 9.097 3.432 -29.707 1.00 94.94 110 LYS A O 1
ATOM 940 N N . LYS A 1 111 ? 10.932 2.948 -28.502 1.00 96.38 111 LYS A N 1
ATOM 941 C CA . LYS A 1 111 ? 11.328 1.785 -29.301 1.00 96.38 111 LYS A CA 1
ATOM 942 C C . LYS A 1 111 ? 10.334 0.634 -29.155 1.00 96.38 111 LYS A C 1
ATOM 944 O O . LYS A 1 111 ? 9.913 0.082 -30.165 1.00 96.38 111 LYS A O 1
ATOM 949 N N . THR A 1 112 ? 9.951 0.278 -27.930 1.00 92.38 112 THR A N 1
ATOM 950 C CA . THR A 1 112 ? 9.025 -0.838 -27.678 1.00 92.38 112 THR A CA 1
ATOM 951 C C . THR A 1 112 ? 7.595 -0.514 -28.088 1.00 92.38 112 THR A C 1
ATOM 953 O O . THR A 1 112 ? 6.898 -1.405 -28.564 1.00 92.38 112 THR A O 1
ATOM 956 N N . ARG A 1 113 ? 7.174 0.754 -28.010 1.00 90.81 113 ARG A N 1
ATOM 957 C CA . ARG A 1 113 ? 5.859 1.208 -28.483 1.00 90.81 113 ARG A CA 1
ATOM 958 C C . ARG A 1 113 ? 5.634 0.914 -29.970 1.00 90.81 113 ARG A C 1
ATOM 960 O O . ARG A 1 113 ? 4.533 0.559 -30.357 1.00 90.81 113 ARG A O 1
ATOM 967 N N . LYS A 1 114 ? 6.684 0.948 -30.799 1.00 91.00 114 LYS A N 1
ATOM 968 C CA . LYS A 1 114 ? 6.598 0.575 -32.227 1.00 91.00 114 LYS A CA 1
ATOM 969 C C . LYS A 1 114 ? 6.308 -0.914 -32.467 1.00 91.00 114 LYS A C 1
ATOM 971 O O . LYS A 1 114 ? 5.971 -1.283 -33.586 1.00 91.00 114 LYS A O 1
ATOM 976 N N . LEU A 1 115 ? 6.490 -1.770 -31.459 1.00 89.56 115 LEU A N 1
ATOM 977 C CA . LEU A 1 115 ? 6.317 -3.223 -31.569 1.00 89.56 115 LEU A CA 1
ATOM 978 C C . LEU A 1 115 ? 4.890 -3.682 -31.243 1.00 89.56 115 LEU A C 1
ATOM 980 O O . LEU A 1 115 ? 4.567 -4.852 -31.438 1.00 89.56 115 LEU A O 1
ATOM 984 N N . VAL A 1 116 ? 4.046 -2.789 -30.725 1.00 88.06 116 VAL A N 1
ATOM 985 C CA . VAL A 1 116 ? 2.674 -3.097 -30.316 1.00 88.06 116 VAL A CA 1
ATOM 986 C C . VAL A 1 116 ? 1.674 -2.445 -31.263 1.00 88.06 116 VAL A C 1
ATOM 988 O O . VAL A 1 116 ? 1.943 -1.408 -31.864 1.00 88.06 116 VAL A O 1
ATOM 991 N N . LYS A 1 117 ? 0.514 -3.083 -31.430 1.00 90.38 117 LYS A N 1
ATOM 992 C CA . LYS A 1 117 ? -0.581 -2.533 -32.233 1.00 90.38 117 LYS A CA 1
ATOM 993 C C . LYS A 1 117 ? -1.363 -1.535 -31.392 1.00 90.38 117 LYS A C 1
ATOM 995 O O . LYS A 1 117 ? -1.649 -1.807 -30.227 1.00 90.38 117 LYS A O 1
ATOM 1000 N N . GLU A 1 118 ? -1.738 -0.422 -32.001 1.00 91.31 118 GLU A N 1
ATOM 1001 C CA . GLU A 1 118 ? -2.563 0.612 -31.384 1.00 91.31 118 GLU A CA 1
ATOM 1002 C C . GLU A 1 118 ? -3.828 0.827 -32.214 1.00 91.31 118 GLU A C 1
ATOM 1004 O O . GLU A 1 118 ? -3.825 0.635 -33.434 1.00 91.31 118 GLU A O 1
ATOM 1009 N N . ASP A 1 119 ? -4.919 1.193 -31.548 1.00 90.69 119 ASP A N 1
ATOM 1010 C CA . ASP A 1 119 ? -6.120 1.685 -32.211 1.00 90.69 119 ASP A CA 1
ATOM 1011 C C . ASP A 1 119 ? -5.949 3.152 -32.649 1.00 90.69 119 ASP A C 1
ATOM 1013 O O . ASP A 1 119 ? -4.901 3.778 -32.471 1.00 90.69 119 ASP A O 1
ATOM 1017 N N . ARG A 1 120 ? -7.004 3.735 -33.227 1.00 90.44 120 ARG A N 1
ATOM 1018 C CA . ARG A 1 120 ? -6.988 5.131 -33.696 1.00 90.44 120 ARG A CA 1
ATOM 1019 C C . ARG A 1 120 ? -6.824 6.159 -32.566 1.00 90.44 120 ARG A C 1
ATOM 1021 O O . ARG A 1 120 ? -6.487 7.302 -32.853 1.00 90.44 120 ARG A O 1
ATOM 1028 N N . ASN A 1 121 ? -7.052 5.762 -31.316 1.00 91.00 121 ASN A N 1
ATOM 1029 C CA . ASN A 1 121 ? -6.953 6.604 -30.126 1.00 91.00 121 ASN A CA 1
ATOM 1030 C C . ASN A 1 121 ? -5.619 6.400 -29.378 1.00 91.00 121 ASN A C 1
ATOM 1032 O O . ASN A 1 121 ? -5.420 6.983 -28.313 1.00 91.00 121 ASN A O 1
ATOM 1036 N N . GLY A 1 122 ? -4.708 5.574 -29.909 1.00 85.06 122 GLY A N 1
ATOM 1037 C CA . GLY A 1 122 ? -3.423 5.262 -29.278 1.00 85.06 122 GLY A CA 1
ATOM 1038 C C . GLY A 1 122 ? -3.522 4.261 -28.122 1.00 85.06 122 GLY A C 1
ATOM 1039 O O . GLY A 1 122 ? -2.615 4.201 -27.283 1.00 85.06 122 GLY A O 1
ATOM 1040 N N . ILE A 1 123 ? -4.619 3.498 -28.047 1.00 87.25 123 ILE A N 1
ATOM 1041 C CA . ILE A 1 123 ? -4.835 2.436 -27.060 1.00 87.25 123 ILE A CA 1
ATOM 1042 C C . ILE A 1 123 ? -4.242 1.135 -27.596 1.00 87.25 123 ILE A C 1
ATOM 1044 O O . ILE A 1 123 ? -4.487 0.746 -28.738 1.00 87.25 123 ILE A O 1
ATOM 1048 N N . PHE A 1 124 ? -3.465 0.440 -26.764 1.00 88.62 124 PHE A N 1
ATOM 1049 C CA . PHE A 1 124 ? -2.850 -0.831 -27.141 1.00 88.62 124 PHE A CA 1
ATOM 1050 C C . PHE A 1 124 ? -3.893 -1.926 -27.378 1.00 88.62 124 PHE A C 1
ATOM 1052 O O . PHE A 1 124 ? -4.721 -2.210 -26.515 1.00 88.62 124 PHE A O 1
ATOM 1059 N N . ILE A 1 125 ? -3.793 -2.594 -28.525 1.00 88.25 125 ILE A N 1
ATOM 1060 C CA . ILE A 1 125 ? -4.652 -3.718 -28.895 1.00 88.25 125 ILE A CA 1
ATOM 1061 C C . ILE A 1 125 ? -3.950 -5.021 -28.508 1.00 88.25 125 ILE A C 1
ATOM 1063 O O . ILE A 1 125 ? -2.952 -5.418 -29.118 1.00 88.25 125 ILE A O 1
ATOM 1067 N N . ILE A 1 126 ? -4.499 -5.717 -27.512 1.00 86.44 126 ILE A N 1
ATOM 1068 C CA . ILE A 1 126 ? -4.029 -7.043 -27.100 1.00 86.44 126 ILE A CA 1
ATOM 1069 C C . ILE A 1 126 ? -4.725 -8.092 -27.970 1.00 86.44 126 ILE A C 1
ATOM 1071 O O . ILE A 1 126 ? -5.935 -8.277 -27.887 1.00 86.44 126 ILE A O 1
ATOM 1075 N N . THR A 1 127 ? -3.951 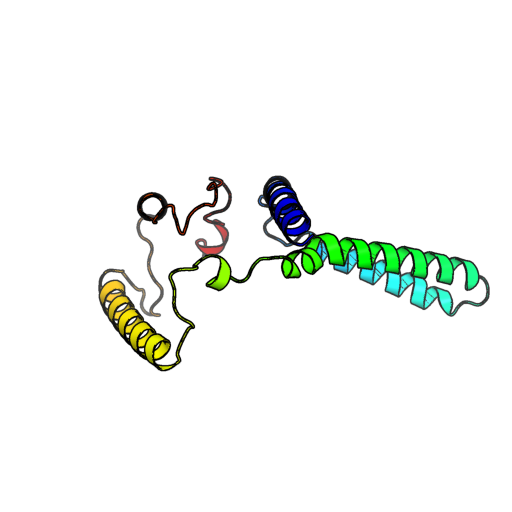-8.778 -28.811 1.00 84.62 127 THR A N 1
ATOM 1076 C CA . THR A 1 127 ? -4.465 -9.815 -29.723 1.00 84.62 127 THR A CA 1
ATOM 1077 C C . THR A 1 127 ? -4.597 -11.177 -29.044 1.00 84.62 127 THR A C 1
ATOM 1079 O O . THR A 1 127 ? -5.570 -11.882 -29.286 1.00 84.62 127 THR A O 1
ATOM 1082 N N . ASP A 1 128 ? -3.656 -11.522 -28.161 1.00 88.19 128 ASP A N 1
ATOM 1083 C CA . ASP A 1 128 ? -3.677 -12.754 -27.372 1.00 88.19 128 ASP A CA 1
ATOM 1084 C C . ASP A 1 128 ? -3.326 -12.466 -25.905 1.00 88.19 128 ASP A C 1
ATOM 1086 O O . ASP A 1 128 ? -2.171 -12.228 -25.533 1.00 88.19 128 ASP A O 1
ATOM 1090 N N . LEU A 1 129 ? -4.355 -12.501 -25.057 1.00 86.50 129 LEU A N 1
ATOM 1091 C CA . LEU A 1 129 ? -4.219 -12.289 -23.620 1.00 86.50 129 LEU A CA 1
ATOM 1092 C C . LEU A 1 129 ? -3.439 -13.422 -22.938 1.00 86.50 129 LEU A C 1
ATOM 1094 O O . LEU A 1 129 ? -2.674 -13.160 -22.011 1.00 86.50 129 LEU A O 1
ATOM 1098 N N . GLN A 1 130 ? -3.615 -14.673 -23.372 1.00 86.69 130 GLN A N 1
ATOM 1099 C CA . GLN A 1 130 ? -2.959 -15.816 -22.737 1.00 86.69 130 GLN A CA 1
ATOM 1100 C C . GLN A 1 130 ? -1.468 -15.848 -23.067 1.00 86.69 130 GLN A C 1
ATOM 1102 O O . GLN A 1 130 ? -0.655 -16.094 -22.174 1.0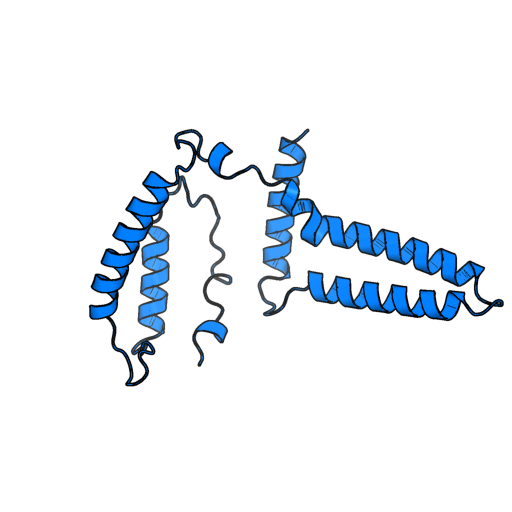0 86.69 130 GLN A O 1
ATOM 1107 N N . ALA A 1 131 ? -1.095 -15.567 -24.317 1.00 87.00 131 ALA A N 1
ATOM 1108 C CA . ALA A 1 131 ? 0.307 -15.440 -24.705 1.00 87.00 131 ALA A CA 1
ATOM 1109 C C . ALA A 1 131 ? 0.991 -14.296 -23.947 1.00 87.00 131 ALA A C 1
ATOM 1111 O O . ALA A 1 131 ? 2.069 -14.499 -23.388 1.00 87.00 131 ALA A O 1
ATOM 1112 N N . LEU A 1 132 ? 0.334 -13.134 -23.833 1.00 85.69 132 LEU A N 1
ATOM 1113 C CA . LEU A 1 132 ? 0.853 -12.001 -23.065 1.00 85.69 132 LEU A CA 1
ATOM 1114 C C . LEU A 1 132 ? 1.063 -12.360 -21.586 1.00 85.69 132 LEU A C 1
ATOM 1116 O O . LEU A 1 132 ? 2.116 -12.073 -21.020 1.00 85.69 132 LEU A O 1
ATOM 1120 N N . GLN A 1 133 ? 0.091 -13.029 -20.959 1.00 84.44 133 GLN A N 1
ATOM 1121 C CA . GLN A 1 133 ? 0.217 -13.484 -19.573 1.00 84.44 133 GLN A CA 1
ATOM 1122 C C . GLN A 1 133 ? 1.384 -14.463 -19.390 1.00 84.44 133 GLN A C 1
ATOM 1124 O O . GLN A 1 133 ? 2.142 -14.334 -18.428 1.00 84.44 133 GLN A O 1
ATOM 1129 N N . ARG A 1 134 ? 1.558 -15.425 -20.305 1.00 87.81 134 ARG A N 1
ATOM 1130 C CA . ARG A 1 134 ? 2.674 -16.384 -20.258 1.00 87.81 134 ARG A CA 1
ATOM 1131 C C . ARG A 1 134 ? 4.022 -15.688 -20.407 1.00 87.81 134 ARG A C 1
ATOM 1133 O O . ARG A 1 134 ? 4.937 -16.003 -19.651 1.00 87.81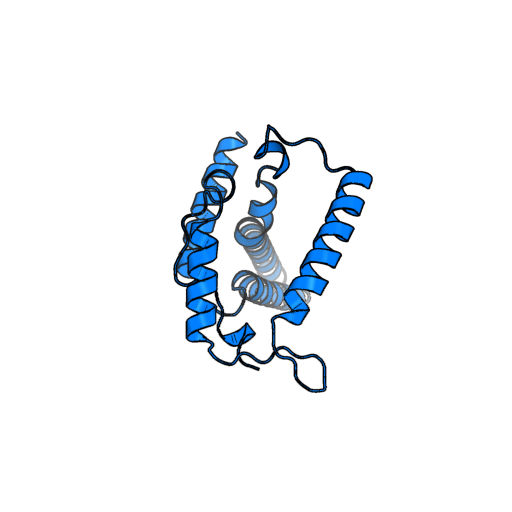 134 ARG A O 1
ATOM 1140 N N . GLU A 1 135 ? 4.126 -14.723 -21.316 1.00 88.00 135 GLU A N 1
ATOM 1141 C CA . GLU A 1 135 ? 5.349 -13.946 -21.519 1.00 88.00 135 GLU A CA 1
ATOM 1142 C C . GLU A 1 135 ? 5.700 -13.113 -20.280 1.00 88.00 135 GLU A C 1
ATOM 1144 O O . GLU A 1 135 ? 6.837 -13.149 -19.813 1.00 88.00 135 GLU A O 1
ATOM 1149 N N . ILE A 1 136 ? 4.721 -12.430 -19.675 1.00 86.00 136 ILE A N 1
ATOM 1150 C CA . ILE A 1 136 ? 4.919 -11.674 -18.428 1.00 86.00 136 ILE A CA 1
ATOM 1151 C C . ILE A 1 136 ? 5.446 -12.591 -17.317 1.00 86.00 136 ILE A C 1
ATOM 1153 O O . ILE A 1 136 ? 6.416 -12.249 -16.638 1.00 86.00 136 ILE A O 1
ATOM 1157 N N . LEU A 1 137 ? 4.835 -13.767 -17.145 1.00 83.25 137 LEU A N 1
ATOM 1158 C CA . LEU A 1 137 ? 5.280 -14.748 -16.154 1.00 83.25 137 LEU A CA 1
ATOM 1159 C C . LEU A 1 137 ? 6.701 -15.242 -16.449 1.00 83.25 137 LEU A C 1
ATOM 1161 O O . LEU A 1 137 ? 7.510 -15.358 -15.530 1.00 83.25 137 LEU A O 1
ATOM 1165 N N . LEU A 1 138 ? 7.033 -15.484 -17.718 1.00 87.50 138 LEU A N 1
ATOM 1166 C CA . LEU A 1 138 ? 8.367 -15.904 -18.135 1.00 87.50 138 LEU A CA 1
ATOM 1167 C C . LEU A 1 138 ? 9.413 -14.824 -17.833 1.00 87.50 138 LEU A C 1
ATOM 1169 O O . LEU A 1 138 ? 10.438 -15.128 -17.225 1.00 87.50 138 LEU A O 1
ATOM 1173 N N . GLN A 1 139 ? 9.157 -13.561 -18.173 1.00 85.56 139 GLN A N 1
ATOM 1174 C CA . GLN A 1 139 ? 10.083 -12.459 -17.887 1.00 85.56 139 GLN A CA 1
ATOM 1175 C C . GLN A 1 139 ? 10.306 -12.262 -16.384 1.00 85.56 139 GLN A C 1
ATOM 1177 O O . GLN A 1 139 ? 11.420 -11.965 -15.955 1.00 85.56 139 GLN A O 1
ATOM 1182 N N . GLN A 1 140 ? 9.291 -12.511 -15.555 1.00 79.50 140 GLN A N 1
ATOM 1183 C CA . GLN A 1 140 ? 9.439 -12.455 -14.099 1.00 79.50 140 GLN A CA 1
ATOM 1184 C C . GLN A 1 140 ? 10.412 -13.501 -13.558 1.00 79.50 140 GLN A C 1
ATOM 1186 O O . GLN A 1 140 ? 11.146 -13.210 -12.615 1.00 79.50 140 GLN A O 1
ATOM 1191 N N . THR A 1 141 ? 10.491 -14.683 -14.178 1.00 81.81 141 THR A N 1
ATOM 1192 C CA . THR A 1 141 ? 11.485 -15.697 -13.784 1.00 81.81 141 THR A CA 1
ATOM 1193 C C . THR A 1 141 ? 12.928 -15.263 -14.051 1.00 81.81 141 THR A C 1
ATOM 1195 O O . THR A 1 141 ? 13.843 -15.782 -13.416 1.00 81.81 141 THR A O 1
ATOM 1198 N N . ARG A 1 142 ? 13.140 -14.293 -14.953 1.00 84.00 142 ARG A N 1
ATOM 1199 C CA . ARG A 1 142 ? 14.465 -13.769 -15.316 1.00 84.00 142 ARG A CA 1
ATOM 1200 C C . ARG A 1 142 ? 14.962 -12.669 -14.376 1.00 84.00 142 ARG A C 1
ATOM 1202 O O . ARG A 1 142 ? 16.109 -12.245 -14.498 1.00 84.00 142 ARG A O 1
ATOM 1209 N N . LEU A 1 143 ? 14.129 -12.193 -13.447 1.00 78.62 143 LEU A N 1
ATOM 1210 C CA . LEU A 1 143 ? 14.530 -11.150 -12.506 1.00 78.62 143 LEU A CA 1
ATOM 1211 C C . LEU A 1 143 ? 15.605 -11.670 -11.533 1.00 78.62 143 LEU A C 1
ATOM 1213 O O . LEU A 1 143 ? 15.486 -12.783 -11.010 1.00 78.62 143 LEU A O 1
ATOM 1217 N N . PRO A 1 144 ? 16.644 -10.871 -11.233 1.00 76.25 144 PRO A N 1
ATOM 1218 C CA . PRO A 1 144 ? 17.708 -11.290 -10.331 1.00 76.25 144 PRO A CA 1
ATOM 1219 C C . PRO A 1 144 ? 17.155 -11.578 -8.930 1.00 76.25 144 PRO A C 1
ATOM 1221 O O . PRO A 1 144 ? 16.463 -10.753 -8.323 1.00 76.25 144 PRO A O 1
ATOM 1224 N N . LYS A 1 145 ? 17.510 -12.748 -8.383 1.00 69.06 145 LYS A N 1
ATOM 1225 C CA . LYS A 1 145 ? 17.039 -13.229 -7.069 1.00 69.06 145 LYS A CA 1
ATOM 1226 C C . LYS A 1 145 ? 17.364 -12.264 -5.922 1.00 69.06 145 LYS A C 1
ATOM 1228 O O . LYS A 1 145 ? 16.591 -12.177 -4.974 1.00 69.06 145 LYS A O 1
ATOM 1233 N N . ASN A 1 146 ? 18.446 -11.494 -6.048 1.00 64.81 146 ASN A N 1
ATOM 1234 C CA . ASN A 1 146 ? 18.879 -10.504 -5.056 1.00 64.81 146 ASN A CA 1
ATOM 1235 C C . ASN A 1 146 ? 17.912 -9.309 -4.933 1.00 64.81 146 ASN A C 1
ATOM 1237 O O . ASN A 1 146 ? 17.856 -8.677 -3.885 1.00 64.81 146 ASN A O 1
ATOM 1241 N N . ILE A 1 147 ? 17.124 -9.021 -5.975 1.00 63.56 147 ILE A N 1
ATOM 1242 C CA . ILE A 1 147 ? 16.060 -7.999 -5.962 1.00 63.56 147 ILE A CA 1
ATOM 1243 C C . ILE A 1 147 ? 14.701 -8.664 -5.702 1.00 63.56 147 ILE A C 1
ATOM 1245 O O . ILE A 1 147 ? 13.838 -8.130 -5.004 1.00 63.56 147 ILE A O 1
ATOM 1249 N N . SER A 1 148 ? 14.522 -9.873 -6.235 1.00 55.66 148 SER A N 1
ATOM 1250 C CA . SER A 1 148 ? 13.276 -10.628 -6.215 1.00 55.66 148 SER A CA 1
ATOM 1251 C C . SER A 1 148 ? 13.255 -11.733 -5.148 1.00 55.66 148 SER A C 1
ATOM 1253 O O . SER A 1 148 ? 12.895 -12.876 -5.422 1.00 55.66 148 SER A O 1
ATOM 1255 N N . GLY A 1 149 ? 13.592 -11.411 -3.898 1.00 53.09 149 GLY A N 1
ATOM 1256 C CA . GLY A 1 149 ? 13.468 -12.350 -2.769 1.00 53.09 149 GLY A CA 1
ATOM 1257 C C . GLY A 1 149 ? 12.017 -12.679 -2.365 1.00 53.09 149 GLY A C 1
ATOM 1258 O O . GLY A 1 149 ? 11.786 -13.391 -1.388 1.00 53.09 149 GLY A O 1
ATOM 1259 N N . LYS A 1 150 ? 11.012 -12.142 -3.073 1.00 54.81 150 LYS A N 1
ATOM 1260 C CA . LYS A 1 150 ? 9.592 -12.380 -2.787 1.00 54.81 150 LYS A CA 1
ATOM 1261 C C . LYS A 1 150 ? 9.150 -13.708 -3.409 1.00 54.81 150 LYS A C 1
ATOM 1263 O O . LYS A 1 150 ? 9.237 -13.895 -4.616 1.00 54.81 150 LYS A O 1
ATOM 1268 N N . LYS A 1 151 ? 8.625 -14.617 -2.581 1.00 50.91 151 LYS A N 1
ATOM 1269 C CA . LYS A 1 151 ? 7.953 -15.845 -3.035 1.00 50.91 151 LYS A CA 1
ATOM 1270 C C . LYS A 1 151 ? 6.694 -15.441 -3.812 1.00 50.91 151 LYS A C 1
ATOM 1272 O O . LYS A 1 151 ? 5.751 -14.925 -3.218 1.00 50.91 151 LYS A O 1
ATOM 1277 N N . PHE A 1 152 ? 6.707 -15.616 -5.130 1.00 52.62 152 PHE A N 1
ATOM 1278 C CA . PHE A 1 152 ? 5.599 -15.220 -5.995 1.00 52.62 152 PHE A CA 1
ATOM 1279 C C . PHE A 1 152 ? 4.372 -16.105 -5.746 1.00 52.62 152 PHE A C 1
ATOM 1281 O O . PHE A 1 152 ? 4.402 -17.312 -5.989 1.00 52.62 152 PHE A O 1
ATOM 1288 N N . LEU A 1 153 ? 3.287 -15.506 -5.253 1.00 48.56 153 LEU A N 1
ATOM 1289 C CA . LEU A 1 153 ? 1.971 -16.138 -5.207 1.00 48.56 153 LEU A CA 1
ATOM 1290 C C . LEU A 1 153 ? 1.337 -16.022 -6.597 1.00 48.56 153 LEU A C 1
ATOM 1292 O O . LEU A 1 153 ? 1.139 -14.923 -7.113 1.00 48.56 153 LEU A O 1
ATOM 1296 N N . LYS A 1 154 ? 1.014 -17.172 -7.196 1.00 45.50 154 LYS A N 1
ATOM 1297 C CA . LYS A 1 154 ? 0.429 -17.301 -8.544 1.00 45.50 154 LYS A CA 1
ATOM 1298 C C . LYS A 1 154 ? -0.879 -16.504 -8.720 1.00 45.50 154 LYS A C 1
ATOM 1300 O O . LYS A 1 154 ? -1.251 -16.196 -9.844 1.00 45.50 154 LYS A O 1
ATOM 1305 N N . SER A 1 155 ? -1.560 -16.167 -7.622 1.00 43.56 155 SER A N 1
ATOM 1306 C CA . SER A 1 155 ? -2.865 -15.496 -7.592 1.00 43.56 155 SER A CA 1
ATOM 1307 C C . SER A 1 155 ? -2.819 -13.963 -7.582 1.00 43.56 155 SER A C 1
ATOM 1309 O O . SER A 1 155 ? -3.851 -13.342 -7.803 1.00 43.56 155 SER A O 1
ATOM 1311 N N . THR A 1 156 ? -1.671 -13.324 -7.328 1.00 46.94 156 THR A N 1
ATOM 1312 C CA . THR A 1 156 ? -1.633 -11.872 -7.027 1.00 46.94 156 THR A CA 1
ATOM 1313 C C . THR A 1 156 ? -1.328 -10.982 -8.239 1.00 46.94 156 THR A C 1
ATOM 1315 O O . THR A 1 156 ? -1.395 -9.762 -8.141 1.00 46.94 156 THR A O 1
ATOM 1318 N N . LEU A 1 157 ? -0.946 -11.548 -9.384 1.00 45.19 157 LEU A N 1
ATOM 1319 C CA . LEU A 1 157 ? -0.080 -10.812 -10.311 1.00 45.19 157 LEU A CA 1
ATOM 1320 C C . LEU A 1 157 ? -0.766 -10.190 -11.529 1.00 45.19 157 LEU A C 1
ATOM 1322 O O . LEU A 1 157 ? -0.219 -9.274 -12.132 1.00 45.19 157 LEU A O 1
ATOM 1326 N N . LEU A 1 158 ? -1.987 -10.611 -11.838 1.00 46.31 158 LEU A N 1
ATOM 1327 C CA . LEU A 1 158 ? -2.838 -9.955 -12.821 1.00 46.31 158 LEU A CA 1
ATOM 1328 C C . LEU A 1 158 ? -4.260 -9.980 -12.287 1.00 46.31 158 LEU A C 1
ATOM 1330 O O . LEU A 1 158 ? -4.942 -10.991 -12.417 1.00 46.31 158 LEU A O 1
ATOM 1334 N N . ASN A 1 159 ? -4.713 -8.882 -11.682 1.00 42.69 159 ASN A N 1
ATOM 1335 C CA . ASN A 1 159 ? -6.144 -8.710 -11.482 1.00 42.69 159 ASN A CA 1
ATOM 1336 C C . ASN A 1 159 ? -6.758 -8.538 -12.887 1.00 42.69 159 ASN A C 1
ATOM 1338 O O . ASN A 1 159 ? -6.470 -7.533 -13.547 1.00 42.69 159 ASN A O 1
ATOM 1342 N N . PRO A 1 160 ? -7.550 -9.505 -13.391 1.00 43.16 160 PRO A N 1
ATOM 1343 C CA . PRO A 1 160 ? -8.084 -9.462 -14.752 1.00 43.16 160 PRO A CA 1
ATOM 1344 C C . PRO A 1 160 ? -8.988 -8.244 -14.988 1.00 43.16 160 PRO A C 1
ATOM 1346 O O . PRO A 1 160 ? -9.238 -7.890 -16.136 1.00 43.16 160 PRO A O 1
ATOM 1349 N N . ALA A 1 161 ? -9.426 -7.568 -13.920 1.00 43.88 161 ALA A N 1
ATOM 1350 C CA . ALA A 1 161 ? -10.144 -6.302 -13.988 1.00 43.88 161 ALA A CA 1
ATOM 1351 C C . ALA A 1 161 ? -9.333 -5.156 -14.629 1.00 43.88 161 ALA A C 1
ATOM 1353 O O . ALA A 1 161 ? -9.933 -4.286 -15.246 1.00 43.88 161 ALA A O 1
ATOM 1354 N N . PHE A 1 162 ? -7.994 -5.150 -14.540 1.00 40.56 162 PHE A N 1
ATOM 1355 C CA . PHE A 1 162 ? -7.167 -4.098 -15.161 1.00 40.56 162 PHE A CA 1
ATOM 1356 C C . PHE A 1 162 ? -6.913 -4.312 -16.659 1.00 40.56 162 PHE A C 1
ATOM 1358 O O . PHE A 1 162 ? -6.465 -3.390 -17.332 1.00 40.56 162 PHE A O 1
ATOM 1365 N N . LEU A 1 163 ? -7.178 -5.516 -17.178 1.00 45.22 163 LEU A N 1
ATOM 1366 C CA . LEU A 1 163 ? -6.995 -5.862 -18.595 1.00 45.22 163 LEU A CA 1
ATOM 1367 C C . LEU A 1 163 ? -8.314 -6.088 -19.341 1.00 45.22 163 LEU A C 1
ATOM 1369 O O . LEU A 1 163 ? -8.305 -6.212 -20.561 1.00 45.22 163 LEU A O 1
ATOM 1373 N N . LYS A 1 164 ? -9.443 -6.152 -18.627 1.00 38.38 164 LYS A N 1
ATOM 1374 C CA . LYS A 1 164 ? -10.779 -6.116 -19.221 1.00 38.38 164 LYS A CA 1
ATOM 1375 C C . LYS A 1 164 ? -11.262 -4.670 -19.284 1.00 38.38 164 LYS A C 1
ATOM 1377 O O . LYS A 1 164 ? -11.924 -4.200 -18.360 1.00 38.38 164 LYS A O 1
ATOM 1382 N N . LYS A 1 165 ? -10.957 -3.986 -20.380 1.00 42.03 165 LYS A N 1
ATOM 1383 C CA . LYS A 1 165 ? -11.774 -2.876 -20.862 1.00 42.03 165 LYS A CA 1
ATOM 1384 C C . LYS A 1 165 ? -11.720 -2.810 -22.375 1.00 42.03 165 LYS A C 1
ATOM 1386 O O . LYS A 1 165 ? -10.609 -3.007 -22.908 1.00 42.03 165 LYS A O 1
#

Secondary structure (DSSP, 8-state):
-HHHHHHHHHHHHHHHHHHHTTSSS-HHHHHHHHHHHHHHHHHHHHTSGGGHHHHHHHHHHHHHHHHHHHHHHTGGGGGSPPHHHHSTTSPPPPHHHHHHHHHHHHHHHHHHHTTS-B-TTS-B--S-HHHHHHHHHHHHHTS-TTT--S---TTSS--GGGT--

Organism: NCBI:txid1854762

pLDDT: mean 83.36, std 14.8, range [38.38, 97.94]

Foldseek 3Di:
DLVVLQVVLVVLVVVCCVVPLVDPDDPLVVQLVVLVVQLVVLVVVCVPPVCVVVSVVSNVVSVVVNVVSCCSRPVSVVSDDPVCVLVVVDDDDDPVVVVVVVVVVVVVCVVVLVVFDADPVRHTDDPDPVVVVVVVVVVVVVDDCSVVVDDDDPRNDDPCVVVPD

=== Feature glossary ===
A reading guide for the features in this record.

Start from the sequence.

  · This is the polypeptide sequence — one letter per residue, N-terminus first. Length ranges from a few dozen residues for small domains to over a thousand for large multi-domain proteins.

Fold it, and you get atomic coordinates and the backbone conformation that goes with them.

  · Structure coordinates are given as an mmCIF _atom_site loop: one row per atom with element, residue name, chain id, sequence number, and x/y/z position in Å. Only the four main-chain atoms per residue are included here; side chains are omitted to keep the record compact.

  · Backbone dihedral angles. Every residue except chain termini has a φ (preceding-C → N → Cα → C) and a ψ (N → Cα → C → next-N). They are reported in degrees following the IUPAC sign convention. Secondary structure is essentially a statement about which (φ, ψ) basin each residue occupies.

  · The SS8 string is DSSP's per-residue secondary-structure call. α-helix (H) means an i→i+4 H-bond ladder; β-strand (E) means the residue participates in a β-sheet; 3₁₀ (G) and π (I) are tighter and wider helices; T/S are turns/bends; '-' is loop.

  · SS3 is a coarse helix/strand/coil call (letters a/b/c) made by the P-SEA algorithm from inter-Cα distances and dihedrals. It is less detailed than DSSP but needs only Cα positions.

Summarize the fold with a handful of shape descriptors and a per-residue structural alphabet.

  · Radius of gyration (Rg) is the root-mean-square distance of Cα atoms from their centroid — a single number for overall size and compactness. A globular domain of N residues has Rg ≈ 2.2·N^0.38 Å; an extended or disordered chain has a much larger Rg. The Cα contact count is the number of residue pairs whose Cα atoms are within 8 Å and are more than four positions apart in sequence — a standard proxy for tertiary packing density. The bounding box is the smallest axis-aligned box enclosing all Cα atoms.

  · The Foldseek 3Di string encodes local tertiary geometry as a 20-letter alphabet — one character per residue — derived from the relative positions of nearby Cα atoms. Unlike the amino-acid sequence, 3Di is a direct function of the 3D structure, so two proteins with the same fold have similar 3Di strings even at low sequence identity.

  · Solvent-accessible surface area (SASA) is the area in Å² traced out by the centre of a 1.4 Å probe sphere (a water molecule) rolled over the protein's van der Waals surface (Shrake–Rupley / Lee–Richards construction). Buried residues have near-zero SASA; fully exposed residues can exceed 200 Å². The total SASA scales roughly with the number of surface residues.

Ask how reliable the model is.

  · pLDDT (predicted Local Distance Difference Test) is AlphaFold's per-residue confidence score, ranging from 0 to 100. Values above 90 indicate high confidence (typically well-packed cores); 70–90 is confident; 50–70 low confidence; below 50 usually means the region is disordered or the prediction is unreliable there. AlphaFold stores pLDDT in the mmCIF B-factor column.

  · B-factor (Debye–Waller factor) reflects atomic displacement in the crystal lattice. It is an experimental observable (units Å²), not a prediction; low values mean the atom is pinned down, high values mean it moves or is heterogeneous across the crystal.

  · Predicted Aligned Error (PAE) is an AlphaFold confidence matrix: entry (i, j) is the expected error in the position of residue j, in ångströms, when the prediction is superimposed on the true structure at residue i. Low PAE within a block of residues means that block is internally rigid and well-predicted; high PAE between two blocks means their relative placement is uncertain even if each block individually is confident.

Place it in context: what it resembles, what it is annotated as, and how it looks.

  · Nearest PDB neighbors are the top structural matches found by Foldseek when searching this structure against the entire Protein Data Bank. Each hit reports a TM-score (0 to 1; >0.5 almost always implies the same fold) and an E-value. These are *structural* homologs — they may share no detectable sequence similarity.

  · Functional annotations link the protein to curated databases. InterPro entries identify conserved domains and families by matching the sequence against member-database signatures (Pfam, PROSITE, CDD, …). Gene Ontology (GO) terms describe molecular function, biological process, and cellular component in a controlled vocabulary. CATH places the structure in a hierarchical fold classification (Class/Architecture/Topology/Homologous-superfamily). The organism is the source species.

  · Three diagnostic plots accompany the record. The Cα contact map visualizes the tertiary structure as a 2D adjacency matrix (8 Å cutoff, sequence-local contacts suppressed). The Ramachandran plot shows the distribution of backbone (φ, ψ) torsions, with points in the α and β basins reflecting secondary structure content. The PAE plot shows AlphaFold's inter-residue confidence as a color matrix.

  · Six rendered views show the 3D structure from the faces of a cube — i.e. along ±x, ±y, ±z. Rendering representation is drawn randomly per protein from cartoon (secondary-structure ribbons), sticks (backbone bonds), or molecular surface; coloring is either N→C rainbow (blue at the N-terminus through red at the C-terminus) or one color per chain.